Protein AF-A0A5P2AI17-F1 (afdb_monomer)

Secondary structure (DSSP, 8-state):
-EEESSS-S-HHHHHHTS-TT--EEE---HHHHHH--SSEEES--PPPHHHHHHHHHHHHTTSS--S-----TTSTTTHHHHTTTT-TT----

Solvent-accessible surface area (backbone atoms only — not comparable to full-atom values): 6050 Å² total; per-residue (Å²): 108,46,78,36,86,80,44,87,65,52,71,73,61,50,57,74,74,38,59,102,86,33,41,37,40,35,42,47,58,72,73,50,25,75,66,43,58,86,58,33,50,41,54,92,72,85,84,51,68,68,61,52,52,51,53,52,49,38,44,76,71,59,76,49,83,76,91,75,89,76,80,64,88,82,51,78,82,58,66,78,58,59,75,68,72,72,56,85,85,75,70,83,129

Radius of gyration: 18.09 Å; Cα contacts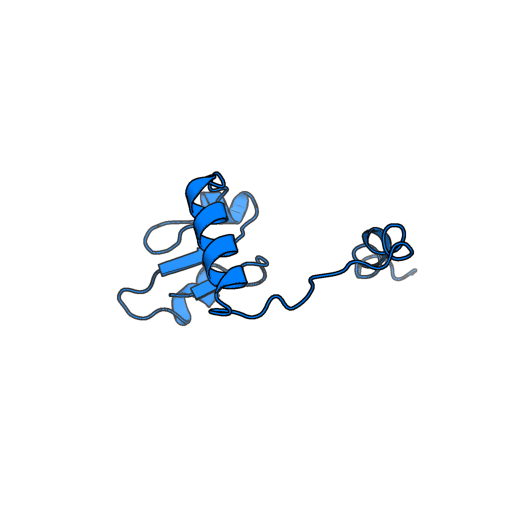 (8 Å, |Δi|>4): 74; chains: 1; bounding box: 36×42×38 Å

Sequence (93 aa):
MVLDAVGNLSIAAGRRLLSPKGVLLAVAGLGGTVRARGNVAAGSTPERVEDFEFLLQLAAEGAFTVVIDQIPSHTFESTKRRDASEDPSRVPV

Foldseek 3Di:
DAEAPPQPDQPVRVVVVADPQAAYEHADDPVRCVVADDRYHYDDDDDDPVVVVVVVVCVVVPVDDDPDPDDPPVCVVPPVPPVVVPDPVPDDD

Structure (mmCIF, N/CA/C/O backbone):
data_AF-A0A5P2AI17-F1
#
_entry.id   AF-A0A5P2AI17-F1
#
loop_
_atom_site.group_PDB
_atom_site.id
_atom_site.type_symbol
_atom_site.label_atom_id
_atom_site.label_alt_id
_atom_site.label_comp_id
_atom_site.label_asym_id
_atom_site.label_entity_id
_atom_site.label_seq_id
_atom_site.pdbx_PDB_ins_code
_atom_site.Cartn_x
_atom_site.Cartn_y
_atom_site.Cartn_z
_atom_site.occupancy
_atom_site.B_iso_or_equiv
_atom_site.auth_seq_id
_atom_site.auth_comp_id
_atom_site.auth_asym_id
_atom_site.auth_atom_id
_atom_site.pdbx_PDB_model_num
ATOM 1 N N . MET A 1 1 ? -7.173 -4.887 2.856 1.00 84.69 1 MET A N 1
ATOM 2 C CA . MET A 1 1 ? -6.943 -3.427 2.935 1.00 84.69 1 MET A CA 1
ATOM 3 C C . MET A 1 1 ? -7.152 -2.838 1.556 1.00 84.69 1 MET A C 1
ATOM 5 O O . MET A 1 1 ? -7.173 -3.607 0.602 1.00 84.69 1 MET A O 1
ATOM 9 N N . VAL A 1 2 ? -7.295 -1.523 1.452 1.00 90.50 2 VAL A N 1
ATOM 10 C CA . VAL A 1 2 ? -7.281 -0.811 0.168 1.00 90.50 2 VAL A CA 1
ATOM 11 C C . VAL A 1 2 ? -6.160 0.216 0.226 1.00 90.50 2 VAL A C 1
ATOM 13 O O . VAL A 1 2 ? -6.056 0.928 1.222 1.00 90.50 2 VAL A O 1
ATOM 16 N N . LEU A 1 3 ? -5.329 0.264 -0.814 1.00 89.50 3 LEU A N 1
ATOM 17 C CA . LEU A 1 3 ? -4.277 1.259 -0.991 1.00 89.50 3 LEU A CA 1
ATOM 18 C C . LEU A 1 3 ? -4.625 2.111 -2.212 1.00 89.50 3 LEU A C 1
ATOM 20 O O . LEU A 1 3 ? -4.667 1.598 -3.327 1.00 89.50 3 LEU A O 1
ATOM 24 N N . ASP A 1 4 ? -4.878 3.394 -1.991 1.00 88.00 4 ASP A N 1
ATOM 25 C CA . ASP A 1 4 ? -4.967 4.398 -3.044 1.00 88.00 4 ASP A CA 1
ATOM 26 C C . ASP A 1 4 ? -3.666 5.203 -3.067 1.00 88.00 4 ASP A C 1
ATOM 28 O O . ASP A 1 4 ? -3.465 6.113 -2.264 1.00 88.00 4 ASP A O 1
ATOM 32 N N . ALA A 1 5 ? -2.765 4.832 -3.974 1.00 83.81 5 ALA A N 1
ATOM 33 C CA . ALA A 1 5 ? -1.466 5.480 -4.135 1.00 83.81 5 ALA A CA 1
ATOM 34 C C . ALA A 1 5 ? -1.519 6.759 -4.996 1.00 83.81 5 ALA A C 1
ATOM 36 O O . ALA A 1 5 ? -0.510 7.446 -5.116 1.00 83.81 5 ALA A O 1
ATOM 37 N N . VAL A 1 6 ? -2.667 7.075 -5.606 1.00 83.00 6 VAL A N 1
ATOM 38 C CA . VAL A 1 6 ? -2.819 8.209 -6.537 1.00 83.00 6 VAL A CA 1
ATOM 39 C C . VAL A 1 6 ? -3.673 9.322 -5.924 1.00 83.00 6 VAL A C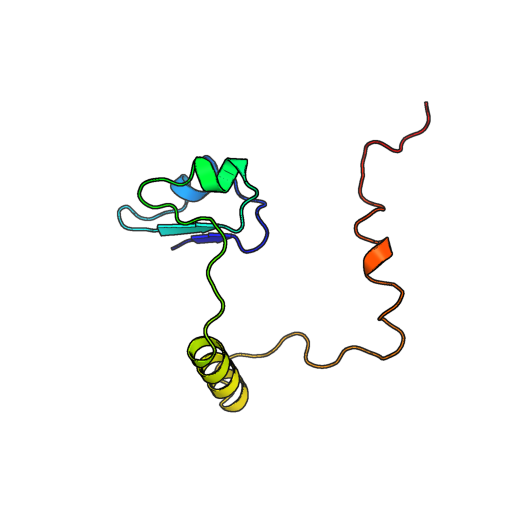 1
ATOM 41 O O . VAL A 1 6 ? -3.430 10.498 -6.174 1.00 83.00 6 VAL A O 1
ATOM 44 N N . GLY A 1 7 ? -4.649 8.966 -5.087 1.00 82.69 7 GLY A N 1
ATOM 45 C CA . GLY A 1 7 ? -5.599 9.903 -4.485 1.00 82.69 7 GLY A CA 1
ATOM 46 C C . GLY A 1 7 ? -6.885 10.091 -5.294 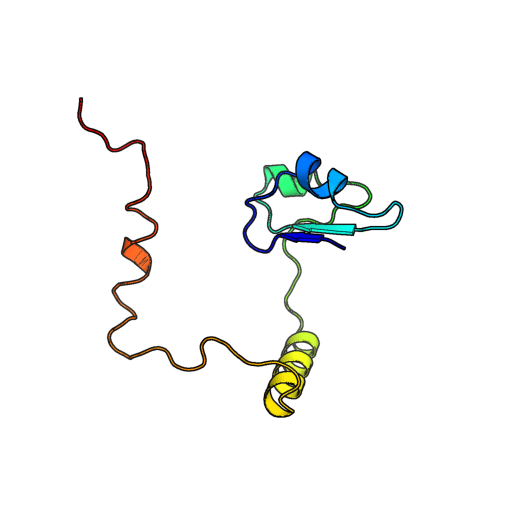1.00 82.69 7 GLY A C 1
ATOM 47 O O . GLY A 1 7 ? -7.612 11.061 -5.078 1.00 82.69 7 GLY A O 1
ATOM 48 N N . ASN A 1 8 ? -7.188 9.174 -6.219 1.00 87.00 8 ASN A N 1
ATOM 49 C CA . ASN A 1 8 ? -8.414 9.219 -7.026 1.00 87.00 8 ASN A CA 1
ATOM 50 C C . ASN A 1 8 ? -9.649 8.718 -6.264 1.00 87.00 8 ASN A C 1
ATOM 52 O O . ASN A 1 8 ? -10.784 8.905 -6.711 1.00 87.00 8 ASN A O 1
ATOM 56 N N . LEU A 1 9 ? -9.459 8.064 -5.120 1.00 86.44 9 LEU A N 1
ATOM 57 C CA . LEU A 1 9 ? -10.528 7.450 -4.360 1.00 86.44 9 LEU A CA 1
ATOM 58 C C . LEU A 1 9 ? -10.942 8.344 -3.186 1.00 86.44 9 LEU A C 1
ATOM 60 O O . LEU A 1 9 ? -10.194 8.585 -2.241 1.00 86.44 9 LEU A O 1
ATOM 64 N N . SER A 1 10 ? -12.202 8.787 -3.180 1.00 87.44 10 SER A N 1
ATOM 65 C CA . SER A 1 10 ? -12.746 9.440 -1.985 1.00 87.44 10 SER A CA 1
ATOM 66 C C . SER A 1 10 ? -12.790 8.465 -0.798 1.00 87.44 10 SER A C 1
ATOM 68 O O . SER A 1 10 ? -13.062 7.272 -0.961 1.00 87.44 10 SER A O 1
ATOM 70 N N . ILE A 1 11 ? -12.629 8.981 0.427 1.00 87.19 11 ILE A N 1
ATOM 71 C CA . ILE A 1 11 ? -12.713 8.182 1.665 1.00 87.19 11 ILE A CA 1
ATOM 72 C C . ILE A 1 11 ? -14.021 7.372 1.735 1.00 87.19 11 ILE A C 1
ATOM 74 O O . ILE A 1 11 ? -14.027 6.217 2.164 1.00 87.19 11 ILE A O 1
ATOM 78 N N . ALA A 1 12 ? -15.139 7.969 1.310 1.00 90.00 12 ALA A N 1
ATOM 79 C CA . ALA A 1 12 ? -16.444 7.314 1.322 1.00 90.00 12 ALA A CA 1
ATOM 80 C C . ALA A 1 12 ? -16.502 6.122 0.355 1.00 90.00 12 ALA A C 1
ATOM 82 O O . ALA A 1 12 ? -17.028 5.070 0.720 1.00 90.00 12 ALA A O 1
ATOM 83 N N . ALA A 1 13 ? -15.943 6.270 -0.849 1.00 90.81 13 ALA A N 1
ATOM 84 C CA . ALA A 1 13 ? -15.852 5.185 -1.819 1.00 90.81 13 ALA A CA 1
ATOM 85 C C . ALA A 1 13 ? -14.922 4.071 -1.316 1.00 90.81 13 ALA A C 1
ATOM 87 O O . ALA A 1 13 ? -15.313 2.906 -1.321 1.00 90.81 13 ALA A O 1
ATOM 88 N N . GLY A 1 14 ? -13.750 4.425 -0.781 1.00 89.75 14 GLY A N 1
ATOM 89 C CA . GLY A 1 14 ? -12.791 3.451 -0.255 1.00 89.75 14 GLY A CA 1
ATOM 90 C C . GLY A 1 14 ? -13.330 2.617 0.891 1.00 89.75 14 GLY A C 1
ATOM 91 O O . GLY A 1 14 ? -13.150 1.404 0.899 1.00 89.75 14 GLY A O 1
ATOM 92 N N . ARG A 1 15 ? -14.083 3.223 1.814 1.00 91.44 15 ARG A N 1
ATOM 93 C CA . ARG A 1 15 ? -14.697 2.486 2.928 1.00 91.44 15 ARG A CA 1
ATOM 94 C C . ARG A 1 15 ? -15.668 1.396 2.484 1.00 91.44 15 ARG A C 1
ATOM 96 O O . ARG A 1 15 ? -15.775 0.390 3.175 1.00 91.44 15 ARG A O 1
ATOM 103 N N . ARG A 1 16 ? -16.348 1.562 1.346 1.00 93.00 16 ARG A N 1
ATOM 104 C CA . ARG A 1 16 ? -17.273 0.546 0.810 1.00 93.00 16 ARG A CA 1
ATOM 105 C C . ARG A 1 16 ? -16.553 -0.692 0.272 1.00 93.00 16 ARG A C 1
ATOM 107 O O . ARG A 1 16 ? -17.186 -1.729 0.127 1.00 93.00 16 ARG A O 1
ATOM 114 N N . LEU A 1 17 ? -15.254 -0.586 -0.003 1.00 93.00 17 LEU A N 1
ATOM 115 C CA . LEU A 1 17 ? -14.410 -1.684 -0.481 1.00 93.00 17 LEU A CA 1
ATOM 116 C C . LEU A 1 17 ? -13.721 -2.445 0.665 1.00 93.00 17 LEU A C 1
ATOM 118 O O . LEU A 1 17 ? -13.034 -3.438 0.428 1.00 93.00 17 LEU A O 1
ATOM 122 N N . LEU A 1 18 ? -13.858 -1.980 1.911 1.00 92.56 18 LEU A N 1
ATOM 123 C CA . LEU A 1 18 ? -13.201 -2.590 3.062 1.00 92.56 18 LEU A CA 1
ATOM 124 C C . LEU A 1 18 ? -14.027 -3.746 3.624 1.00 92.56 18 LEU A C 1
ATOM 126 O O . LEU A 1 18 ? -15.247 -3.673 3.750 1.00 92.56 18 LEU A O 1
ATOM 130 N N . SER A 1 19 ? -13.327 -4.788 4.068 1.00 93.00 19 SER A N 1
ATOM 131 C CA . SER A 1 19 ? -13.902 -5.743 5.012 1.00 93.00 19 SER A CA 1
ATOM 132 C C . SER A 1 19 ? -14.187 -5.052 6.360 1.00 93.00 19 SER A C 1
ATOM 134 O O . SER A 1 19 ? -13.638 -3.977 6.623 1.00 93.00 19 SER A O 1
ATOM 136 N N . PRO A 1 20 ? -14.969 -5.663 7.271 1.00 89.81 20 PRO A N 1
ATOM 137 C CA . PRO A 1 20 ? -15.297 -5.052 8.566 1.00 89.81 20 PRO A CA 1
ATOM 138 C C . PRO A 1 20 ? -14.084 -4.640 9.420 1.00 89.81 20 PRO A C 1
ATOM 140 O O . PRO A 1 20 ? -14.202 -3.762 10.268 1.00 89.81 20 PRO A O 1
ATOM 143 N N . LYS A 1 21 ? -12.916 -5.259 9.197 1.00 91.94 21 LYS A N 1
ATOM 144 C CA . LYS A 1 21 ? -11.640 -4.936 9.866 1.00 91.94 21 LYS A CA 1
ATOM 145 C C . LYS A 1 21 ? -10.608 -4.305 8.919 1.00 91.94 21 LYS A C 1
ATOM 147 O O . LYS A 1 21 ? -9.429 -4.227 9.247 1.00 91.94 21 LYS A O 1
ATOM 152 N N . GLY A 1 22 ? -11.022 -3.926 7.713 1.00 90.50 22 GLY A N 1
ATOM 153 C CA . GLY A 1 22 ? -10.143 -3.384 6.690 1.00 90.50 22 GLY A CA 1
ATOM 154 C C . GLY A 1 22 ? -9.712 -1.953 6.998 1.00 90.50 22 GLY A C 1
ATOM 155 O O . GLY A 1 22 ? -10.460 -1.184 7.598 1.00 90.50 22 GLY A O 1
ATOM 156 N N . VAL A 1 23 ? -8.516 -1.606 6.525 1.00 92.50 23 VAL A N 1
ATOM 157 C CA . VAL A 1 23 ? -7.942 -0.256 6.572 1.00 92.50 23 VAL A CA 1
ATOM 158 C C . VAL A 1 23 ? -7.820 0.292 5.148 1.00 92.50 23 VAL A C 1
ATOM 160 O O . VAL A 1 23 ? -7.463 -0.460 4.233 1.00 92.50 23 VAL A O 1
ATOM 163 N N . LEU A 1 24 ? -8.133 1.578 4.974 1.00 88.56 24 LEU A N 1
ATOM 164 C CA . LEU A 1 24 ? -7.843 2.361 3.772 1.00 88.56 24 LEU A CA 1
ATOM 165 C C . LEU A 1 24 ? -6.566 3.176 3.998 1.00 88.56 24 LEU A C 1
ATOM 167 O O . LEU A 1 24 ? -6.522 3.987 4.919 1.00 88.56 24 LEU A O 1
ATOM 171 N N . LEU A 1 25 ? -5.568 2.969 3.146 1.00 86.06 25 LEU A N 1
ATOM 172 C CA . LEU A 1 25 ? -4.356 3.774 3.046 1.00 86.06 25 LEU A CA 1
ATOM 173 C C . LEU A 1 25 ? -4.502 4.659 1.809 1.00 86.06 25 LEU A C 1
ATOM 175 O O . LEU A 1 25 ? -4.679 4.125 0.718 1.00 86.06 25 LEU A O 1
ATOM 179 N N . ALA A 1 26 ? -4.490 5.979 1.962 1.00 84.75 26 ALA A N 1
ATOM 180 C CA . ALA A 1 26 ? -4.713 6.885 0.839 1.00 84.75 26 ALA A CA 1
ATOM 181 C C . ALA A 1 26 ? -3.665 7.996 0.791 1.00 84.75 26 ALA A C 1
ATOM 183 O O . ALA A 1 26 ? -3.444 8.704 1.778 1.00 84.75 26 ALA A O 1
ATOM 184 N N . VAL A 1 27 ? -3.083 8.192 -0.389 1.00 81.62 27 VAL A N 1
ATOM 185 C CA . VAL A 1 27 ? -2.439 9.451 -0.753 1.00 81.62 27 VAL A CA 1
ATOM 186 C C . VAL A 1 27 ? -3.539 10.500 -0.827 1.00 81.62 27 VAL A C 1
ATOM 188 O O . VAL A 1 27 ? -4.516 10.353 -1.556 1.00 81.62 27 VAL A O 1
ATOM 191 N N . ALA A 1 28 ? -3.428 11.540 -0.008 1.00 76.38 28 ALA A N 1
ATOM 192 C CA . ALA A 1 28 ? -4.461 12.554 0.101 1.00 76.38 28 ALA A CA 1
ATOM 193 C C . ALA A 1 28 ? -3.858 13.952 0.162 1.00 76.38 28 ALA A C 1
ATOM 195 O O . ALA A 1 28 ? -2.849 14.194 0.826 1.00 76.38 28 ALA A O 1
ATOM 196 N N . GLY A 1 29 ? -4.545 14.900 -0.475 1.00 76.06 29 GLY A N 1
ATOM 197 C CA . GLY A 1 29 ? -4.332 16.315 -0.202 1.00 76.06 29 GLY A CA 1
ATOM 198 C C . GLY A 1 29 ? -4.763 16.683 1.223 1.00 76.06 29 GLY A C 1
ATOM 199 O O . GLY A 1 29 ? -5.468 15.929 1.901 1.00 76.06 29 GLY A O 1
ATOM 200 N N . LEU A 1 30 ? -4.400 17.891 1.661 1.00 72.12 30 LEU A N 1
ATOM 201 C CA . LEU A 1 30 ? -4.609 18.384 3.030 1.00 72.12 30 LEU A CA 1
ATOM 202 C C . LEU A 1 30 ? -6.033 18.150 3.573 1.00 72.12 30 LEU A C 1
ATOM 204 O O . LEU A 1 30 ? -6.202 17.678 4.695 1.00 72.12 30 LEU A O 1
ATOM 208 N N . GLY A 1 31 ? -7.067 18.428 2.772 1.00 74.56 31 GLY A N 1
ATOM 209 C CA . GLY A 1 31 ? -8.461 18.225 3.180 1.00 74.56 31 GLY A CA 1
ATOM 210 C C . GL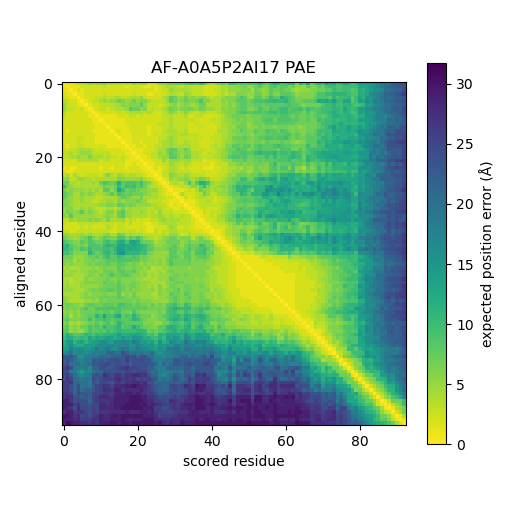Y A 1 31 ? -8.837 16.755 3.410 1.00 74.56 31 GLY A C 1
ATOM 211 O O . GLY A 1 31 ? -9.647 16.465 4.291 1.00 74.56 31 GLY A O 1
ATOM 212 N N . GLY A 1 32 ? -8.242 15.827 2.656 1.00 79.88 32 GLY A N 1
ATOM 213 C CA . GLY A 1 32 ? -8.418 14.388 2.857 1.00 79.88 32 GLY A CA 1
ATOM 214 C C . GLY A 1 32 ? -7.669 13.897 4.095 1.00 79.88 32 GLY A C 1
ATOM 215 O O . GLY A 1 32 ? -8.252 13.188 4.911 1.00 79.88 32 GLY A O 1
ATOM 216 N N . THR A 1 33 ? -6.440 14.374 4.298 1.00 79.94 33 THR A N 1
ATOM 217 C CA . THR A 1 33 ? -5.619 14.087 5.485 1.00 79.94 33 THR A CA 1
ATOM 218 C C . THR A 1 33 ? -6.310 14.519 6.780 1.00 79.94 33 THR A C 1
ATOM 220 O O . THR A 1 33 ? -6.431 13.727 7.707 1.00 79.94 33 THR A O 1
ATOM 223 N N . VAL A 1 34 ? -6.867 15.736 6.838 1.00 83.44 34 VAL A N 1
ATOM 224 C CA . VAL A 1 34 ? -7.585 16.235 8.034 1.00 83.44 34 VAL A CA 1
ATOM 225 C C . VAL A 1 34 ? -8.864 15.434 8.328 1.00 83.44 34 VAL A C 1
ATOM 227 O O . VAL A 1 34 ? -9.283 15.308 9.482 1.00 83.44 34 VAL A O 1
ATOM 230 N N . ARG A 1 35 ? -9.512 14.889 7.292 1.00 84.25 35 ARG A N 1
ATOM 231 C CA . ARG A 1 35 ? -10.748 14.099 7.420 1.00 84.25 35 ARG A CA 1
ATOM 232 C C . ARG A 1 35 ? -10.493 12.615 7.690 1.00 84.25 35 ARG A C 1
ATOM 234 O O . ARG A 1 35 ? -11.442 11.914 8.052 1.00 84.25 35 ARG A O 1
ATOM 241 N N . ALA A 1 36 ? -9.262 12.132 7.530 1.00 85.94 36 ALA A N 1
ATOM 242 C CA . ALA A 1 36 ? -8.900 10.748 7.796 1.00 85.94 36 ALA A CA 1
ATOM 243 C C . ALA A 1 36 ? -9.100 10.426 9.282 1.00 85.94 36 ALA 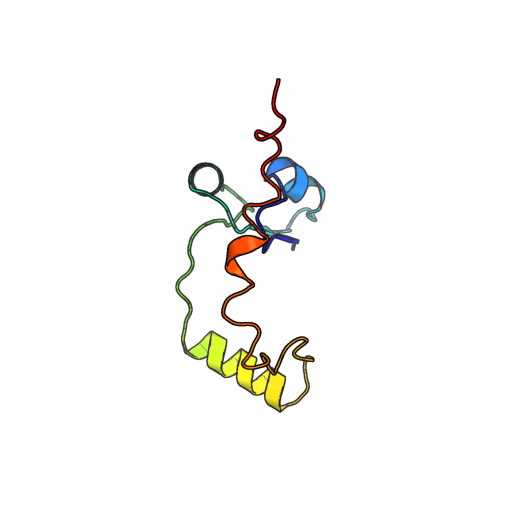A C 1
ATOM 245 O O . ALA A 1 36 ? -8.493 11.030 10.164 1.00 85.94 36 ALA A O 1
ATOM 246 N N . ARG A 1 37 ? -10.023 9.502 9.567 1.00 83.75 37 ARG A N 1
ATOM 247 C CA . ARG A 1 37 ? -10.359 9.051 10.923 1.00 83.75 37 ARG A CA 1
ATOM 248 C C . ARG A 1 37 ? -10.771 7.585 10.921 1.00 83.75 37 ARG A C 1
ATOM 250 O O . ARG A 1 37 ? -11.339 7.092 9.940 1.00 83.75 37 ARG A O 1
ATOM 257 N N . GLY A 1 38 ? -10.573 6.922 12.058 1.00 90.12 38 GLY A N 1
ATOM 258 C CA . GLY A 1 38 ? -10.933 5.519 12.249 1.00 90.12 38 GLY A CA 1
ATOM 259 C C . GLY A 1 38 ? -10.064 4.609 11.386 1.00 90.12 38 GLY A C 1
ATOM 260 O O . GLY A 1 38 ? -8.845 4.653 11.473 1.00 90.12 38 GLY A O 1
ATOM 261 N N . ASN A 1 39 ? -10.688 3.811 10.524 1.00 89.56 39 ASN A N 1
ATOM 262 C CA . ASN A 1 39 ? -10.011 2.843 9.658 1.00 89.56 39 ASN A CA 1
ATOM 263 C C . ASN A 1 39 ? -9.414 3.443 8.369 1.00 89.56 39 ASN A C 1
ATOM 265 O O . ASN A 1 39 ? -9.308 2.758 7.352 1.00 89.56 39 ASN A O 1
ATOM 269 N N . VAL A 1 40 ? -9.069 4.727 8.395 1.00 89.38 40 VAL A N 1
ATOM 270 C CA . VAL A 1 40 ? -8.513 5.463 7.258 1.00 89.38 40 VAL A CA 1
ATOM 271 C C . VAL A 1 40 ? -7.221 6.112 7.720 1.00 89.38 40 VAL A C 1
ATOM 273 O O . VAL A 1 40 ? -7.260 6.960 8.611 1.00 89.38 40 VAL A O 1
ATOM 276 N N . ALA A 1 41 ? -6.107 5.732 7.105 1.00 87.62 41 ALA A N 1
ATOM 277 C CA . ALA A 1 41 ? -4.829 6.404 7.262 1.00 87.62 41 ALA A CA 1
ATOM 278 C C . ALA A 1 41 ? -4.520 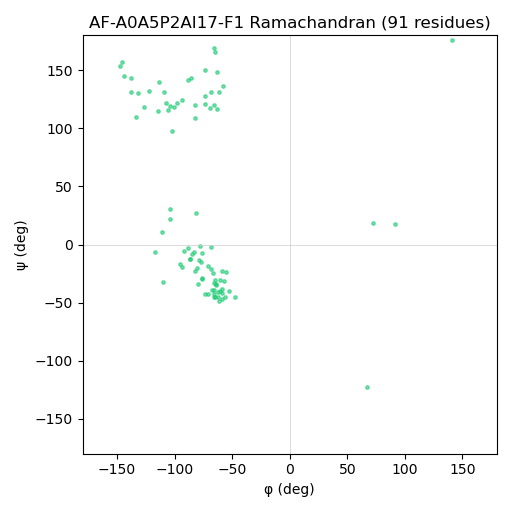7.182 5.979 1.00 87.62 41 ALA A C 1
ATOM 280 O O . ALA A 1 41 ? -4.483 6.618 4.885 1.00 87.62 41 ALA A O 1
ATOM 281 N N . ALA A 1 42 ? -4.329 8.488 6.122 1.00 85.38 42 ALA A N 1
ATOM 282 C CA . ALA A 1 42 ? -3.901 9.369 5.048 1.00 85.38 42 ALA A CA 1
ATOM 283 C C . ALA A 1 42 ? -2.977 10.439 5.630 1.00 85.38 42 ALA A C 1
ATOM 285 O O . ALA A 1 42 ? -3.179 10.871 6.767 1.00 85.38 42 ALA A O 1
ATOM 286 N N . GLY A 1 43 ? -1.974 10.850 4.863 1.00 74.62 43 GLY A N 1
ATOM 287 C CA . GLY A 1 43 ? -0.963 11.815 5.291 1.00 74.62 43 GLY A CA 1
ATOM 288 C C . GLY A 1 43 ? 0.430 11.451 4.788 1.00 74.62 43 GLY A C 1
ATOM 289 O O . GLY A 1 43 ? 0.622 10.407 4.166 1.00 74.62 43 GLY A O 1
ATOM 290 N N . SER A 1 44 ? 1.404 12.318 5.059 1.00 70.06 44 SER A N 1
ATOM 291 C CA . SER A 1 44 ? 2.808 11.998 4.820 1.00 70.06 44 SER A CA 1
ATOM 292 C C . SER A 1 44 ? 3.297 11.014 5.881 1.00 70.06 44 SER A C 1
ATOM 294 O O . SER A 1 44 ? 3.146 11.240 7.081 1.00 70.06 44 SER A O 1
ATOM 296 N N . THR A 1 45 ? 3.890 9.914 5.431 1.00 71.31 45 THR A N 1
ATOM 297 C CA . THR A 1 45 ? 4.638 8.992 6.289 1.00 71.31 45 THR A CA 1
ATOM 298 C C . THR A 1 45 ? 6.108 9.152 5.925 1.00 71.31 45 THR A C 1
ATOM 300 O O . THR A 1 45 ? 6.408 9.179 4.733 1.00 71.31 45 THR A O 1
ATOM 303 N N . PRO A 1 46 ? 7.019 9.323 6.897 1.00 75.38 46 PRO A N 1
ATOM 304 C CA . PRO A 1 46 ? 8.438 9.361 6.587 1.00 75.38 46 PRO A CA 1
ATOM 305 C C . PRO A 1 46 ? 8.862 8.027 5.975 1.00 75.38 46 PRO A C 1
ATOM 307 O O . PRO A 1 46 ? 8.556 6.964 6.515 1.00 75.38 46 PRO A O 1
ATOM 310 N N . GLU A 1 47 ? 9.571 8.112 4.859 1.00 78.62 47 GLU A N 1
ATOM 311 C CA . GLU A 1 47 ? 10.239 6.975 4.246 1.00 78.62 47 GLU A CA 1
ATOM 312 C C . GLU A 1 47 ? 11.403 6.555 5.143 1.00 78.62 47 GLU A C 1
ATOM 314 O O . GLU A 1 47 ? 12.310 7.344 5.419 1.00 78.62 47 GLU A O 1
ATOM 319 N N . ARG A 1 48 ? 11.333 5.330 5.667 1.00 89.19 48 ARG A N 1
ATOM 320 C CA . ARG A 1 48 ? 12.391 4.758 6.497 1.00 89.19 48 ARG A CA 1
ATOM 321 C C . ARG A 1 48 ? 13.408 4.063 5.610 1.00 89.19 48 ARG A C 1
ATOM 323 O O . ARG A 1 48 ? 13.034 3.404 4.641 1.00 89.19 48 ARG A O 1
ATOM 330 N N . VAL A 1 49 ? 14.684 4.187 5.962 1.00 93.81 49 VAL A N 1
ATOM 331 C CA . VAL A 1 49 ? 15.777 3.556 5.210 1.00 93.81 49 VAL A CA 1
ATOM 332 C C . VAL A 1 49 ? 15.582 2.041 5.177 1.00 93.81 49 VAL A C 1
ATOM 334 O O . VAL A 1 49 ? 15.696 1.430 4.119 1.00 93.81 49 VAL A O 1
ATOM 337 N N . GLU A 1 50 ? 15.183 1.458 6.306 1.00 94.19 50 GLU A N 1
ATOM 338 C CA . GLU A 1 50 ? 15.013 0.014 6.465 1.00 94.19 50 GLU A CA 1
ATOM 339 C C . GLU A 1 50 ? 13.898 -0.545 5.563 1.00 94.19 50 GLU A C 1
ATOM 341 O O . GLU A 1 50 ? 14.017 -1.650 5.034 1.00 94.19 50 GLU A O 1
ATOM 346 N N . ASP A 1 51 ? 12.829 0.229 5.338 1.00 92.00 51 ASP A N 1
ATOM 347 C CA . ASP A 1 51 ? 11.736 -0.173 4.446 1.00 92.00 51 ASP A CA 1
ATOM 348 C C . ASP A 1 51 ? 12.221 -0.228 2.985 1.00 92.00 51 ASP A C 1
ATOM 350 O O . ASP A 1 51 ? 11.873 -1.147 2.242 1.00 92.00 51 ASP A O 1
ATOM 354 N N . PHE A 1 52 ? 13.069 0.720 2.572 1.00 92.00 52 PHE A N 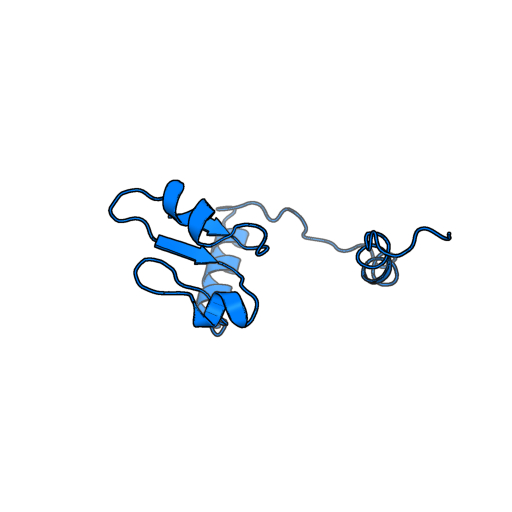1
ATOM 355 C CA . PHE A 1 52 ? 13.654 0.735 1.228 1.00 92.00 52 PHE A CA 1
ATOM 356 C C . PHE A 1 52 ? 14.679 -0.375 1.021 1.00 92.00 52 PHE A C 1
ATOM 358 O O . PHE A 1 52 ? 14.658 -1.026 -0.022 1.00 92.00 52 PHE A O 1
ATOM 365 N N . GLU A 1 53 ? 15.551 -0.615 2.000 1.00 95.69 53 GLU A N 1
ATOM 366 C CA . GLU A 1 53 ? 16.506 -1.726 1.957 1.00 95.69 53 GLU A CA 1
ATOM 367 C C . GLU A 1 53 ? 15.783 -3.060 1.760 1.00 95.69 53 GLU A C 1
ATOM 369 O O . GLU A 1 53 ? 16.149 -3.843 0.881 1.00 95.69 53 GLU A O 1
ATOM 374 N N . PHE A 1 54 ? 14.696 -3.277 2.505 1.00 94.62 54 PHE A N 1
ATOM 375 C CA . PHE A 1 54 ? 13.873 -4.472 2.371 1.00 94.62 54 PHE A CA 1
ATOM 376 C C . PHE A 1 54 ? 13.237 -4.599 0.979 1.00 94.62 54 PHE A C 1
ATOM 378 O O . PHE A 1 54 ? 13.293 -5.665 0.364 1.00 94.62 54 PHE A O 1
ATOM 385 N N . LEU A 1 55 ? 12.668 -3.516 0.441 1.00 92.69 55 LEU A N 1
ATOM 386 C CA . LEU A 1 55 ? 12.085 -3.527 -0.905 1.00 92.69 55 LEU A CA 1
ATOM 387 C C . LEU A 1 55 ? 13.134 -3.816 -1.989 1.00 92.69 55 LEU A C 1
ATOM 389 O O . LEU A 1 55 ? 12.864 -4.589 -2.908 1.00 92.69 55 LEU A O 1
ATOM 393 N N . LEU A 1 56 ? 14.333 -3.238 -1.884 1.00 93.38 56 LEU A N 1
ATOM 394 C CA . LEU A 1 56 ? 15.429 -3.489 -2.825 1.00 93.38 56 LEU A CA 1
ATOM 395 C C . LEU A 1 56 ? 15.927 -4.933 -2.751 1.00 93.38 56 LEU A C 1
ATOM 397 O O . LEU A 1 56 ? 16.200 -5.535 -3.789 1.00 93.38 56 LEU A O 1
ATOM 401 N N . GLN A 1 57 ? 16.003 -5.502 -1.548 1.00 96.12 57 GLN A N 1
ATOM 402 C CA . GLN A 1 57 ? 16.343 -6.908 -1.369 1.00 96.12 57 GLN A CA 1
ATOM 403 C C . GLN A 1 57 ? 15.313 -7.817 -2.052 1.00 96.12 57 GLN A C 1
ATOM 405 O O . GLN A 1 57 ? 15.691 -8.678 -2.843 1.00 96.12 57 GLN A O 1
ATOM 410 N N . LEU A 1 58 ? 14.018 -7.588 -1.822 1.00 95.69 58 LEU A N 1
ATOM 411 C CA . LEU A 1 58 ? 12.947 -8.343 -2.477 1.00 95.69 58 LEU A CA 1
ATOM 412 C C . LEU A 1 58 ? 13.006 -8.237 -4.011 1.00 95.69 58 LEU A C 1
ATOM 414 O O . LEU A 1 58 ? 12.768 -9.226 -4.706 1.00 95.69 58 LEU A O 1
ATOM 418 N N . ALA A 1 59 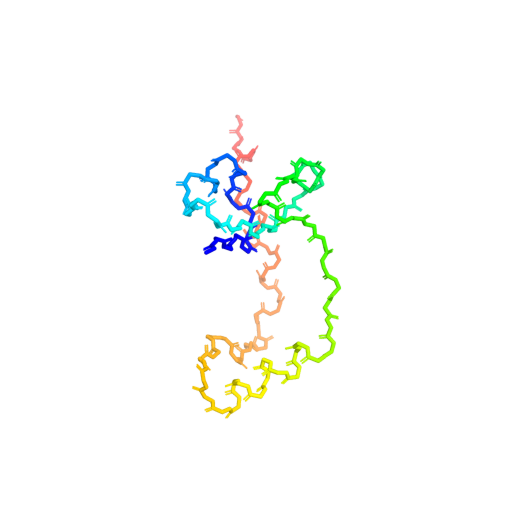? 13.345 -7.062 -4.550 1.00 94.50 59 ALA A N 1
ATOM 419 C CA . ALA A 1 59 ? 13.548 -6.886 -5.987 1.00 94.50 59 ALA A CA 1
ATOM 420 C C . ALA A 1 59 ? 14.755 -7.693 -6.497 1.00 94.50 59 ALA A C 1
ATOM 422 O O . ALA A 1 59 ? 14.651 -8.374 -7.516 1.00 94.50 59 ALA A O 1
ATOM 423 N N . ALA A 1 60 ? 15.882 -7.657 -5.778 1.00 93.50 60 ALA A N 1
ATOM 424 C CA . ALA A 1 60 ? 17.091 -8.407 -6.122 1.00 93.50 60 ALA A CA 1
ATOM 425 C C . ALA A 1 60 ? 16.878 -9.930 -6.060 1.00 93.50 60 ALA A C 1
ATOM 427 O O . ALA A 1 60 ? 17.430 -10.670 -6.872 1.00 93.50 60 ALA A O 1
ATOM 428 N N . GLU A 1 61 ? 16.040 -10.393 -5.132 1.00 96.94 61 GLU A N 1
ATOM 429 C CA . GLU A 1 61 ? 15.615 -11.791 -5.003 1.00 96.94 61 GLU A CA 1
ATOM 430 C C . GLU A 1 61 ? 14.570 -12.205 -6.056 1.00 96.94 61 GLU A C 1
ATOM 432 O O . GLU A 1 61 ? 14.222 -13.381 -6.158 1.00 96.94 61 GLU A O 1
ATOM 437 N N . GLY A 1 62 ? 14.060 -11.262 -6.856 1.00 94.56 62 GLY A N 1
ATOM 438 C CA . GLY A 1 62 ? 13.030 -11.517 -7.863 1.00 94.56 62 GLY A CA 1
ATOM 439 C C . GLY A 1 62 ? 11.638 -11.775 -7.276 1.00 94.56 62 GLY A C 1
ATOM 440 O O . GLY A 1 62 ? 10.773 -12.309 -7.969 1.00 94.56 62 GLY A O 1
ATOM 441 N N . ALA A 1 63 ? 11.398 -11.394 -6.017 1.00 96.31 63 ALA A N 1
ATOM 442 C CA . ALA A 1 63 ? 10.108 -11.564 -5.346 1.00 96.31 63 ALA A CA 1
ATOM 443 C C . ALA A 1 63 ? 9.008 -10.658 -5.932 1.00 96.31 63 ALA A C 1
ATOM 445 O O . ALA A 1 63 ? 7.819 -10.951 -5.794 1.00 96.31 63 ALA A O 1
ATOM 446 N N . PHE A 1 64 ? 9.390 -9.575 -6.613 1.00 90.94 64 PHE A N 1
ATOM 447 C CA . PHE A 1 64 ? 8.508 -8.799 -7.480 1.00 90.94 64 PHE A CA 1
ATOM 448 C C . PHE A 1 64 ? 9.272 -8.235 -8.681 1.00 90.94 64 PHE A C 1
ATOM 450 O O . PHE A 1 64 ? 10.488 -8.057 -8.647 1.00 90.94 64 PHE A O 1
ATOM 457 N N . THR A 1 65 ? 8.543 -7.933 -9.755 1.00 91.44 65 THR A N 1
ATOM 458 C CA . THR A 1 65 ? 9.109 -7.356 -10.977 1.00 91.44 65 THR A CA 1
ATOM 459 C C . THR A 1 65 ? 9.015 -5.836 -10.943 1.00 91.44 65 THR A C 1
ATOM 461 O O . THR A 1 65 ? 7.926 -5.275 -10.810 1.00 91.44 65 THR A O 1
ATOM 464 N N . VAL A 1 66 ? 10.151 -5.161 -11.109 1.00 89.69 66 VAL A N 1
ATOM 465 C CA . VAL A 1 66 ? 10.189 -3.716 -11.350 1.00 89.69 66 VAL A CA 1
ATOM 466 C C . VAL A 1 66 ? 9.724 -3.456 -12.784 1.00 89.69 66 VAL A C 1
ATOM 468 O O . VAL A 1 66 ? 10.301 -3.977 -13.732 1.00 89.69 66 VAL A O 1
ATOM 471 N N . VAL A 1 67 ? 8.652 -2.676 -12.945 1.00 88.69 67 VAL A N 1
ATOM 472 C CA . VAL A 1 67 ? 8.031 -2.425 -14.262 1.00 88.69 67 VAL A CA 1
ATOM 473 C C . VAL A 1 67 ? 8.842 -1.427 -15.099 1.00 88.69 67 VAL A C 1
ATOM 475 O O . VAL A 1 67 ? 8.819 -1.493 -16.324 1.00 88.69 67 VAL A O 1
ATOM 478 N N . ILE A 1 68 ? 9.554 -0.504 -14.445 1.00 85.44 68 ILE A N 1
ATOM 479 C CA . ILE A 1 68 ? 10.432 0.480 -15.087 1.00 85.44 68 ILE A CA 1
ATOM 480 C C . ILE A 1 68 ? 11.756 0.500 -14.329 1.00 85.44 68 ILE A C 1
ATOM 482 O O . ILE A 1 68 ? 11.814 0.983 -13.201 1.00 85.44 68 ILE A O 1
ATOM 486 N N . ASP A 1 69 ? 12.812 -0.009 -14.953 1.00 81.19 69 ASP A N 1
ATOM 487 C CA . ASP A 1 69 ? 14.167 -0.084 -14.394 1.00 81.19 69 ASP A CA 1
ATOM 488 C C . ASP A 1 69 ? 15.191 0.750 -15.187 1.00 81.19 69 ASP A C 1
ATOM 490 O O . ASP A 1 69 ? 16.331 0.925 -14.758 1.00 81.19 69 ASP A O 1
ATOM 494 N N . GLN A 1 70 ? 14.775 1.320 -16.322 1.00 82.50 70 GLN A N 1
ATOM 495 C CA . GLN A 1 70 ? 15.579 2.209 -17.152 1.00 82.50 70 GLN A CA 1
ATOM 496 C C . GLN A 1 70 ? 14.743 3.395 -17.634 1.00 82.50 70 GLN A C 1
ATOM 498 O O . GLN A 1 70 ? 13.650 3.232 -18.177 1.00 82.50 70 GLN A O 1
ATOM 503 N N . ILE A 1 71 ? 15.282 4.605 -17.476 1.00 80.25 71 ILE A N 1
ATOM 504 C CA . ILE A 1 71 ? 14.717 5.817 -18.077 1.00 80.25 71 ILE A CA 1
ATOM 505 C C . ILE A 1 71 ? 15.620 6.209 -19.250 1.00 80.25 71 ILE A C 1
ATOM 507 O O . ILE A 1 71 ? 16.784 6.555 -19.025 1.00 80.25 71 ILE A O 1
ATOM 511 N N . PRO A 1 72 ? 15.122 6.181 -20.500 1.00 78.25 72 PRO A N 1
ATOM 512 C CA . PRO A 1 72 ? 15.896 6.638 -21.643 1.00 78.25 72 PRO A CA 1
ATOM 513 C C . PRO A 1 72 ? 16.323 8.098 -21.467 1.00 78.25 72 PRO A C 1
ATOM 515 O O . PRO A 1 72 ? 15.529 8.960 -21.089 1.00 78.25 72 PRO A O 1
ATOM 518 N N . SER A 1 73 ? 17.576 8.405 -21.796 1.00 72.06 73 SER A N 1
ATOM 519 C CA . SER A 1 73 ? 18.197 9.717 -21.546 1.00 72.06 73 SER A CA 1
ATOM 520 C C . SER A 1 73 ? 17.462 10.892 -22.208 1.00 72.06 73 SER A C 1
ATOM 522 O O . SER A 1 73 ? 17.579 12.028 -21.764 1.00 72.06 73 SER A O 1
ATOM 524 N N . HIS A 1 74 ? 16.681 10.634 -23.260 1.00 72.19 74 HIS A N 1
ATOM 525 C CA . HIS A 1 74 ? 15.909 11.648 -23.980 1.00 72.19 74 HIS A CA 1
ATOM 526 C C . HIS A 1 74 ? 14.539 11.954 -23.342 1.00 72.19 74 HIS A C 1
ATOM 528 O O . HIS A 1 74 ? 13.857 12.881 -23.771 1.00 72.19 74 HIS A O 1
ATOM 534 N N . THR A 1 75 ? 14.102 11.189 -22.335 1.00 66.56 75 THR A N 1
ATOM 535 C CA . THR A 1 75 ? 12.749 11.297 -21.763 1.00 66.56 75 THR A CA 1
ATOM 536 C C . THR A 1 75 ? 12.615 12.429 -20.732 1.00 66.56 75 THR A C 1
ATOM 538 O O . THR A 1 75 ? 11.512 12.955 -20.564 1.00 66.56 75 THR A O 1
ATOM 541 N N . PHE A 1 76 ? 13.715 12.872 -20.109 1.00 61.00 76 PHE A N 1
ATOM 542 C CA . PHE A 1 76 ? 13.716 13.806 -18.967 1.00 61.00 76 PHE A CA 1
ATOM 543 C C . PHE A 1 76 ? 13.009 15.157 -19.214 1.00 61.00 76 PHE A C 1
ATOM 545 O O . PHE A 1 76 ? 12.398 15.696 -18.295 1.00 61.00 76 PHE A O 1
ATOM 552 N N . GLU A 1 77 ? 13.011 15.685 -20.441 1.00 57.47 77 GLU A N 1
ATOM 553 C CA . GLU A 1 77 ? 12.373 16.974 -20.787 1.00 57.47 77 GLU A CA 1
ATOM 554 C C . GLU A 1 77 ? 10.846 16.873 -21.005 1.00 57.47 77 GLU A C 1
ATOM 556 O O . GLU A 1 77 ? 10.119 17.865 -20.923 1.00 57.47 77 GLU A O 1
ATOM 561 N N . SER A 1 78 ? 10.322 15.674 -21.278 1.00 53.94 78 SER A N 1
ATOM 562 C CA . SER A 1 78 ? 8.952 15.498 -21.790 1.00 53.94 78 SER A CA 1
ATOM 563 C C . SER A 1 78 ? 7.890 15.197 -20.724 1.00 53.94 78 SER A C 1
ATOM 565 O O . SER A 1 78 ? 6.697 15.377 -20.979 1.00 53.94 78 SER A O 1
ATOM 567 N N . THR A 1 79 ? 8.297 14.781 -19.522 1.00 56.88 79 THR A N 1
ATOM 568 C CA . THR A 1 79 ? 7.376 14.265 -18.494 1.00 56.88 79 THR A CA 1
ATOM 569 C C . THR A 1 79 ? 6.5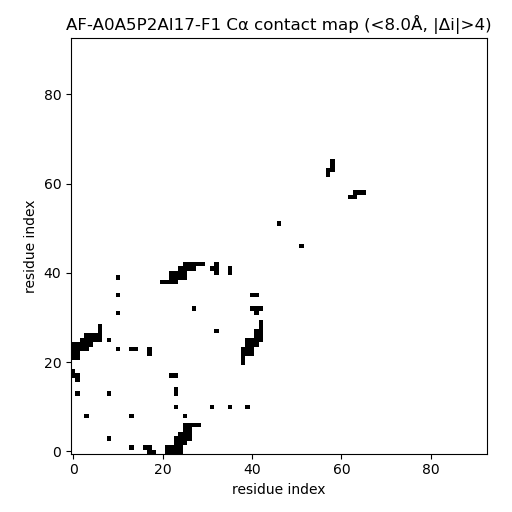86 15.373 -17.795 1.00 56.88 79 THR A C 1
ATOM 571 O O . THR A 1 79 ? 5.434 15.173 -17.437 1.00 56.88 79 THR A O 1
ATOM 574 N N . LYS A 1 80 ? 7.135 16.592 -17.691 1.00 52.22 80 LYS A N 1
ATOM 575 C CA . LYS A 1 80 ? 6.456 17.713 -17.011 1.00 52.22 80 LYS A CA 1
ATOM 576 C C . LYS A 1 80 ? 5.339 18.367 -17.842 1.00 52.22 80 LYS A C 1
ATOM 578 O O . LYS A 1 80 ? 4.554 19.140 -17.303 1.00 52.22 80 LYS A O 1
ATOM 583 N N . ARG A 1 81 ? 5.280 18.110 -19.159 1.00 47.44 81 ARG A N 1
ATOM 584 C CA . ARG A 1 81 ? 4.336 18.771 -20.085 1.00 47.44 81 ARG A CA 1
ATOM 585 C C . ARG A 1 81 ? 3.023 18.019 -20.310 1.00 47.44 81 ARG A C 1
ATOM 587 O O . ARG A 1 81 ? 2.077 18.658 -20.758 1.00 47.44 81 ARG A O 1
ATOM 594 N N . ARG A 1 82 ? 2.940 16.716 -20.016 1.00 50.59 82 ARG A N 1
ATOM 595 C CA . ARG A 1 82 ? 1.706 15.936 -20.247 1.00 50.59 82 ARG A CA 1
ATOM 596 C C . ARG A 1 82 ? 0.654 16.137 -19.151 1.00 50.59 82 ARG A C 1
ATOM 598 O O . ARG A 1 82 ? -0.518 16.251 -19.485 1.00 50.59 82 ARG A O 1
ATOM 605 N N . ASP A 1 83 ? 1.070 16.330 -17.899 1.00 48.78 83 ASP A N 1
ATOM 606 C CA . ASP A 1 83 ? 0.141 16.586 -16.781 1.00 48.78 83 ASP A CA 1
ATOM 607 C C . ASP A 1 83 ? -0.586 17.942 -16.895 1.00 48.78 83 ASP A C 1
ATOM 609 O O . ASP A 1 83 ? -1.681 18.115 -16.374 1.00 48.78 83 ASP A O 1
ATOM 613 N N . ALA A 1 84 ? -0.008 18.918 -17.607 1.00 43.56 84 ALA A N 1
ATOM 614 C CA . ALA A 1 84 ? -0.615 20.239 -17.802 1.00 43.56 84 ALA A CA 1
ATOM 615 C C . ALA A 1 84 ? -1.579 20.317 -19.004 1.00 43.56 84 ALA A C 1
ATOM 617 O O . ALA A 1 84 ? -2.284 21.315 -19.152 1.00 43.56 84 ALA A O 1
ATOM 618 N N . SER A 1 85 ? -1.594 19.310 -19.888 1.00 42.59 85 SER A N 1
ATOM 619 C CA . SER A 1 85 ? -2.482 19.280 -21.064 1.00 42.59 85 SER A CA 1
ATOM 620 C C . SER A 1 85 ? -3.852 18.644 -20.804 1.00 42.59 85 SER A C 1
ATOM 622 O O . SER A 1 85 ? -4.693 18.653 -21.696 1.00 42.59 85 SER A O 1
ATOM 624 N N . GLU A 1 86 ? -4.090 18.142 -19.591 1.00 47.22 86 GLU A N 1
ATOM 625 C CA . GLU A 1 86 ? -5.360 17.548 -19.143 1.00 47.22 86 GLU A CA 1
ATOM 626 C C . GLU A 1 86 ? -6.170 18.479 -18.215 1.00 47.22 86 GLU A C 1
ATOM 628 O O . GLU A 1 86 ? -7.035 18.024 -17.474 1.00 47.22 86 GLU A O 1
ATOM 633 N N . ASP A 1 87 ? -5.926 19.797 -18.256 1.00 44.62 87 ASP A N 1
ATOM 634 C CA . ASP A 1 87 ? -6.801 20.786 -17.613 1.00 44.62 87 ASP A CA 1
ATOM 635 C C . ASP A 1 87 ? -8.012 21.103 -18.525 1.00 44.62 87 ASP A C 1
ATOM 637 O O . ASP A 1 87 ? -7.851 21.782 -19.548 1.00 44.62 87 ASP A O 1
ATOM 641 N N . PRO A 1 88 ? -9.239 20.655 -18.183 1.00 49.16 88 PRO A N 1
ATOM 642 C CA . PRO A 1 88 ? -10.437 20.897 -18.985 1.00 49.16 88 PRO A CA 1
ATOM 643 C C . PRO A 1 88 ? -10.885 22.370 -18.998 1.00 49.16 88 PRO A C 1
ATOM 645 O O . PRO A 1 88 ? -11.845 22.701 -19.692 1.00 49.16 88 PRO A O 1
ATOM 648 N N . SER A 1 89 ? -10.217 23.276 -18.272 1.00 58.62 89 SER A N 1
ATOM 649 C CA . SER A 1 89 ? -10.550 24.708 -18.261 1.00 58.62 89 SER A CA 1
ATOM 650 C C . SER A 1 89 ? -10.060 25.491 -19.492 1.00 58.62 89 SER A C 1
ATOM 652 O O . SER A 1 89 ? -10.335 26.685 -19.611 1.00 58.62 89 SER A O 1
ATOM 654 N N . ARG A 1 90 ? -9.366 24.843 -20.438 1.00 52.81 90 ARG A N 1
ATOM 655 C CA . ARG A 1 90 ? -8.715 25.499 -21.587 1.00 52.81 90 ARG A CA 1
ATOM 656 C C . ARG A 1 90 ? -9.433 25.355 -22.936 1.00 52.81 90 ARG A C 1
ATOM 658 O O . ARG A 1 90 ? -8.783 25.384 -23.980 1.00 52.81 90 ARG A O 1
ATOM 665 N N . VAL A 1 91 ? -10.762 25.246 -22.939 1.00 45.28 91 VAL A N 1
ATOM 666 C CA . VAL A 1 91 ? -11.558 25.404 -24.171 1.00 45.28 91 VAL A CA 1
ATOM 667 C C . VAL A 1 91 ? -11.776 26.904 -24.420 1.00 45.28 91 VAL A C 1
ATOM 669 O O . VAL A 1 91 ? -12.341 27.567 -23.549 1.00 45.28 91 VAL A O 1
ATOM 672 N N . PRO A 1 92 ? -11.325 27.477 -25.554 1.00 42.25 92 PRO A N 1
ATOM 673 C CA . PRO A 1 92 ? -11.632 28.864 -25.872 1.00 42.25 92 PRO A CA 1
ATOM 674 C C . PRO A 1 92 ? -13.132 28.990 -26.169 1.00 42.25 92 PRO A C 1
ATOM 676 O O . PRO A 1 92 ? -13.684 28.184 -26.921 1.00 42.25 92 PRO A O 1
ATOM 679 N N . VAL A 1 93 ? -13.772 29.979 -25.542 1.00 56.22 93 VAL A N 1
ATOM 680 C CA . VAL A 1 93 ? -15.101 30.490 -25.922 1.00 56.22 93 VAL A CA 1
ATOM 681 C C . VAL A 1 93 ? -15.027 31.215 -27.257 1.00 56.22 93 VAL A C 1
ATOM 683 O O . VAL A 1 93 ? -14.001 31.897 -27.487 1.00 56.22 93 VAL A O 1
#

Nearest PDB structures (foldseek):
  9fyb-assembly1_B  TM=2.778E-01  e=4.162E+00  Enterococcus faecium
  3dl6-assembly2_A  TM=4.342E-01  e=7.115E+00  Cryptosporidium hominis

pLDDT: mean 79.49, std 15.79, range [42.25, 96.94]

Organism: Streptomyces venezuelae (NCBI:txid54571)

Mean predicted aligned error: 11.07 Å